Protein AF-A0ABD1E224-F1 (afdb_monomer_lite)

pLDDT: mean 72.3, std 20.49, range [33.84, 95.06]

Organism: Hypothenemus hampei (NCBI:txid57062)

Sequence (179 aa):
MSEDMAVKAGPSTSMEYGSANESVCESPPFNDDFKHDFTQALDVMKSMFRENSMLVSVPRTNISRAARAMAHVFYDAVLNASNECEIVNDEDLILPDDPEVTNEYEECSRKKLKSNDYDPNELEEYEQKQFVPLEYKLKAVAFADAHPNASLKTMQSRGFAKLKHKTTLARWRQEIQKG

Radius of gyration: 29.37 Å; chains: 1; bounding box: 59×45×107 Å

Structure (mmCIF, N/CA/C/O backbone):
data_AF-A0ABD1E224-F1
#
_entry.id   AF-A0ABD1E224-F1
#
loop_
_atom_site.group_PDB
_atom_site.id
_atom_site.type_symbol
_atom_site.label_atom_id
_atom_site.label_alt_id
_atom_site.label_comp_id
_atom_site.label_asym_id
_atom_site.label_entity_id
_atom_site.label_seq_id
_atom_site.pdbx_PDB_ins_code
_atom_site.Cartn_x
_atom_site.Cartn_y
_atom_site.Cartn_z
_atom_site.occupancy
_atom_site.B_iso_or_equiv
_atom_site.auth_seq_id
_atom_site.auth_comp_id
_atom_site.auth_asym_id
_atom_site.auth_atom_id
_atom_site.pdbx_PDB_model_num
ATOM 1 N N . MET A 1 1 ? 0.517 -7.338 -83.737 1.00 38.53 1 MET A N 1
ATOM 2 C CA . MET A 1 1 ? 1.676 -6.494 -83.383 1.00 38.53 1 MET A CA 1
ATOM 3 C C . MET A 1 1 ? 1.424 -6.064 -81.947 1.00 38.53 1 MET A C 1
ATOM 5 O O . MET A 1 1 ? 0.497 -5.297 -81.740 1.00 38.53 1 MET A O 1
ATOM 9 N N . SER A 1 2 ? 1.831 -6.909 -80.994 1.00 37.06 2 SER A N 1
ATOM 10 C CA . SER A 1 2 ? 3.111 -6.820 -80.246 1.00 37.06 2 SER A CA 1
ATOM 11 C C . SER A 1 2 ? 2.951 -5.809 -79.102 1.00 37.06 2 SER A C 1
ATOM 13 O O . SER A 1 2 ? 2.631 -4.658 -79.372 1.00 37.06 2 SER A O 1
ATOM 15 N N . GLU A 1 3 ? 2.795 -6.287 -77.859 1.00 38.34 3 GLU A N 1
ATOM 16 C CA . GLU A 1 3 ? 3.879 -6.433 -76.853 1.00 38.34 3 GLU A CA 1
ATOM 17 C C . GLU A 1 3 ? 4.461 -5.047 -76.510 1.00 38.34 3 GLU A C 1
ATOM 19 O O . GLU A 1 3 ? 4.954 -4.350 -77.384 1.00 38.34 3 GLU A O 1
ATOM 24 N N . ASP A 1 4 ? 4.270 -4.520 -75.299 1.00 42.09 4 ASP A N 1
ATOM 25 C CA . ASP A 1 4 ? 5.097 -4.921 -74.161 1.00 42.09 4 ASP A CA 1
ATOM 26 C C . ASP A 1 4 ? 4.440 -4.746 -72.779 1.00 42.09 4 ASP A C 1
ATOM 28 O O . ASP A 1 4 ? 3.618 -3.860 -72.531 1.00 42.09 4 ASP A O 1
ATOM 32 N N . MET A 1 5 ? 4.876 -5.620 -71.874 1.00 40.78 5 MET A N 1
ATOM 33 C CA . MET A 1 5 ? 4.571 -5.675 -70.449 1.00 40.78 5 MET A CA 1
ATOM 34 C C . MET A 1 5 ? 5.352 -4.621 -69.651 1.00 40.78 5 MET A C 1
ATOM 36 O O . MET A 1 5 ? 6.543 -4.417 -69.862 1.00 40.78 5 MET A O 1
ATOM 40 N N . ALA A 1 6 ? 4.736 -4.102 -68.590 1.00 45.12 6 ALA A N 1
ATOM 41 C CA . ALA A 1 6 ? 5.454 -3.780 -67.358 1.00 45.12 6 ALA A CA 1
ATOM 42 C C . ALA A 1 6 ? 4.558 -4.071 -66.149 1.00 45.12 6 ALA A C 1
ATOM 44 O O . ALA A 1 6 ? 3.707 -3.279 -65.750 1.00 45.12 6 ALA A O 1
ATOM 45 N N . VAL A 1 7 ? 4.777 -5.254 -65.578 1.00 45.28 7 VAL A N 1
ATOM 46 C CA . VAL A 1 7 ? 4.344 -5.656 -64.240 1.00 45.28 7 VAL A CA 1
ATOM 47 C C . VAL A 1 7 ? 5.205 -4.911 -63.222 1.00 45.28 7 VAL A C 1
ATOM 49 O O . VAL A 1 7 ? 6.433 -4.972 -63.292 1.00 45.28 7 VAL A O 1
ATOM 52 N N . LYS A 1 8 ? 4.591 -4.290 -62.212 1.00 39.19 8 LYS A N 1
ATOM 53 C CA . LYS A 1 8 ? 5.253 -4.136 -60.913 1.00 39.19 8 LYS A CA 1
ATOM 54 C C . LYS A 1 8 ? 4.276 -4.433 -59.785 1.00 39.19 8 LYS A C 1
ATOM 56 O O . LYS A 1 8 ? 3.355 -3.675 -59.507 1.00 39.19 8 LYS A O 1
ATOM 61 N N . ALA A 1 9 ? 4.498 -5.600 -59.194 1.00 39.53 9 ALA A N 1
ATOM 62 C CA . ALA A 1 9 ? 3.896 -6.069 -57.965 1.00 39.53 9 ALA A CA 1
ATOM 63 C C . ALA A 1 9 ? 4.531 -5.389 -56.740 1.00 39.53 9 ALA A C 1
ATOM 65 O O . ALA A 1 9 ? 5.720 -5.063 -56.758 1.00 39.53 9 ALA A O 1
ATOM 66 N N . GLY A 1 10 ? 3.746 -5.297 -55.663 1.00 34.38 10 GLY A N 1
ATOM 67 C CA . GLY A 1 10 ? 4.233 -5.251 -54.281 1.00 34.38 10 GLY A CA 1
ATOM 68 C C . GLY A 1 10 ? 3.791 -4.027 -53.465 1.00 34.38 10 GLY A C 1
ATOM 69 O O . GLY A 1 10 ? 3.748 -2.924 -54.003 1.00 34.38 10 GLY A O 1
ATOM 70 N N . PRO A 1 11 ? 3.590 -4.175 -52.145 1.00 41.00 11 PRO A N 1
ATOM 71 C CA . PRO A 1 11 ? 2.909 -5.270 -51.465 1.00 41.00 11 PRO A CA 1
ATOM 72 C C . PRO A 1 11 ? 1.668 -4.779 -50.700 1.00 41.00 11 PRO A C 1
ATOM 74 O O . PRO A 1 11 ? 1.568 -3.635 -50.262 1.00 41.00 11 PRO A O 1
ATOM 77 N N . SER A 1 12 ? 0.734 -5.711 -50.524 1.00 49.12 12 SER A N 1
ATOM 78 C CA . SER A 1 12 ? -0.251 -5.676 -49.453 1.00 49.12 12 SER A CA 1
ATOM 79 C C . SER A 1 12 ? 0.507 -5.732 -48.129 1.00 49.12 12 SER A C 1
ATOM 81 O O . SER A 1 12 ? 1.196 -6.719 -47.871 1.00 49.12 12 SER A O 1
ATOM 83 N N . THR A 1 13 ? 0.390 -4.698 -47.306 1.00 39.47 13 THR A N 1
ATOM 84 C CA . THR A 1 13 ? 0.762 -4.799 -45.898 1.00 39.47 13 THR A CA 1
ATOM 85 C C . THR A 1 13 ? -0.350 -4.156 -45.101 1.00 39.47 13 THR A C 1
ATOM 87 O O . THR A 1 13 ? -0.529 -2.937 -45.117 1.00 39.47 13 THR A O 1
ATOM 90 N N . SER A 1 14 ? -1.134 -5.012 -44.450 1.00 43.41 14 SER A N 1
ATOM 91 C CA . SER A 1 14 ? -2.036 -4.604 -43.395 1.00 43.41 14 SER A CA 1
ATOM 92 C C . SER A 1 14 ? -1.183 -3.942 -42.324 1.00 43.41 14 SER A C 1
ATOM 94 O O . SER A 1 14 ? -0.329 -4.586 -41.717 1.00 43.41 14 SER A O 1
ATOM 96 N N . MET A 1 15 ? -1.389 -2.647 -42.103 1.00 37.19 15 MET A N 1
ATOM 97 C CA . MET A 1 15 ? -1.010 -2.081 -40.822 1.00 37.19 15 MET A CA 1
ATOM 98 C C . MET A 1 15 ? -2.045 -2.595 -39.835 1.00 37.19 15 MET A C 1
ATOM 100 O O . MET A 1 15 ? -3.112 -2.010 -39.656 1.00 37.19 15 MET A O 1
ATOM 104 N N . GLU A 1 16 ? -1.737 -3.761 -39.270 1.00 37.47 16 GLU A N 1
ATOM 105 C CA . GLU A 1 16 ? -2.201 -4.110 -37.943 1.00 37.47 16 GLU A CA 1
ATOM 106 C C . GLU A 1 16 ? -1.870 -2.903 -37.074 1.00 37.47 16 GLU A C 1
ATOM 108 O O . GLU A 1 16 ? -0.706 -2.547 -36.872 1.00 37.47 16 GLU A O 1
ATOM 113 N N . TYR A 1 17 ? -2.918 -2.206 -36.647 1.00 37.97 17 TYR A N 1
ATOM 114 C CA . TYR A 1 17 ? -2.827 -1.340 -35.494 1.00 37.97 17 TYR A CA 1
ATOM 115 C C . TYR A 1 17 ? -2.340 -2.252 -34.381 1.00 37.97 17 TYR A C 1
ATOM 117 O O . TYR A 1 17 ? -3.108 -3.078 -33.892 1.00 37.97 17 TYR A O 1
ATOM 125 N N . GLY A 1 18 ? -1.038 -2.168 -34.087 1.00 33.84 18 GLY A N 1
ATOM 126 C CA . GLY A 1 18 ? -0.436 -2.787 -32.924 1.00 33.84 18 GLY A CA 1
ATOM 127 C C . GLY A 1 18 ? -1.306 -2.382 -31.761 1.00 33.84 18 GLY A C 1
ATOM 128 O O . GLY A 1 18 ? -1.362 -1.201 -31.406 1.00 33.84 18 GLY A O 1
ATOM 129 N N . SER A 1 19 ? -2.088 -3.364 -31.318 1.00 38.16 19 SER A N 1
ATOM 130 C CA . SER A 1 19 ? -3.026 -3.241 -30.230 1.00 38.16 19 SER A CA 1
ATOM 131 C C . SER A 1 19 ? -2.283 -2.542 -29.121 1.00 38.16 19 SER A C 1
ATOM 133 O O . SER A 1 19 ? -1.129 -2.885 -28.841 1.00 38.16 19 SER A O 1
ATOM 135 N N . ALA A 1 20 ? -2.940 -1.540 -28.541 1.00 37.88 20 ALA A N 1
ATOM 136 C CA . ALA A 1 20 ? -2.557 -1.049 -27.244 1.00 37.88 20 ALA A CA 1
ATOM 137 C C . ALA A 1 20 ? -2.111 -2.267 -26.437 1.00 37.88 20 ALA A C 1
ATOM 139 O O . ALA A 1 20 ? -2.837 -3.259 -26.334 1.00 37.88 20 ALA A O 1
ATOM 140 N N . ASN A 1 21 ? -0.897 -2.209 -25.915 1.00 44.25 21 ASN A N 1
ATOM 141 C CA . ASN A 1 21 ? -0.597 -2.786 -24.629 1.00 44.25 21 ASN A CA 1
ATOM 142 C C . ASN A 1 21 ? -1.609 -2.151 -23.666 1.00 44.25 21 ASN A C 1
ATOM 144 O O . ASN A 1 21 ? -1.312 -1.206 -22.940 1.00 44.25 21 ASN A O 1
ATOM 148 N N . GLU A 1 22 ? -2.852 -2.642 -23.756 1.00 39.72 22 GLU A N 1
ATOM 149 C CA . GLU A 1 22 ? -3.748 -2.813 -22.647 1.00 39.72 22 GLU A CA 1
ATOM 150 C C . GLU A 1 22 ? -2.817 -3.349 -21.579 1.00 39.72 22 GLU A C 1
ATOM 152 O O . GLU A 1 22 ? -2.289 -4.459 -21.682 1.00 39.72 22 GLU A O 1
ATOM 157 N N . SER A 1 23 ? -2.509 -2.500 -20.600 1.00 41.19 23 SER A N 1
ATOM 158 C CA . SER A 1 23 ? -2.252 -3.024 -19.281 1.00 41.19 23 SER A CA 1
ATOM 159 C C . SER A 1 23 ? -3.483 -3.868 -19.015 1.00 41.19 23 SER A C 1
ATOM 161 O O . SER A 1 23 ? -4.555 -3.343 -18.697 1.00 41.19 23 SER A O 1
ATOM 163 N N . VAL A 1 24 ? -3.361 -5.162 -19.289 1.00 38.59 24 VAL A N 1
ATOM 164 C CA . VAL A 1 24 ? -4.272 -6.149 -18.773 1.00 38.59 24 VAL A CA 1
ATOM 165 C C . VAL A 1 24 ? -4.008 -6.024 -17.284 1.00 38.59 24 VAL A C 1
ATOM 167 O O . VAL A 1 24 ? -3.117 -6.651 -16.727 1.00 38.59 24 VAL A O 1
ATOM 170 N N . CYS A 1 25 ? -4.721 -5.095 -16.644 1.00 38.56 25 CYS A N 1
ATOM 171 C CA . CYS A 1 25 ? -5.148 -5.299 -15.286 1.00 38.56 25 CYS A CA 1
ATOM 172 C C . CYS A 1 25 ? -5.966 -6.572 -15.407 1.00 38.56 25 CYS A C 1
ATOM 174 O O . CYS A 1 25 ? -7.164 -6.515 -15.693 1.00 38.56 25 CYS A O 1
ATOM 176 N N . GLU A 1 26 ? -5.273 -7.713 -15.342 1.00 43.62 26 GLU A N 1
ATOM 177 C CA . GLU A 1 26 ? -5.913 -8.987 -15.130 1.00 43.62 26 GLU A CA 1
ATOM 178 C C . GLU A 1 26 ? -6.834 -8.706 -13.961 1.00 43.62 26 GLU A C 1
ATOM 180 O O . GLU A 1 26 ? -6.412 -8.202 -12.916 1.00 43.62 26 GLU A O 1
ATOM 185 N N . SER A 1 27 ? -8.133 -8.852 -14.218 1.00 53.09 27 SER A N 1
ATOM 186 C CA . SER A 1 27 ? -9.134 -8.783 -13.170 1.00 53.09 27 SER A CA 1
ATOM 187 C C . SER A 1 27 ? -8.557 -9.546 -11.981 1.00 53.09 27 SER A C 1
ATOM 189 O O . SER A 1 27 ? -8.113 -10.677 -12.215 1.00 53.09 27 SER A O 1
ATOM 191 N N . PRO A 1 28 ? -8.502 -8.946 -10.772 1.00 54.91 28 PRO A N 1
ATOM 192 C CA . PRO A 1 28 ? -7.814 -9.566 -9.649 1.00 54.91 28 PRO A CA 1
ATOM 193 C C . PRO A 1 28 ? -8.308 -11.005 -9.546 1.00 54.91 28 PRO A C 1
ATOM 195 O O . PRO A 1 28 ? -9.500 -11.214 -9.819 1.00 54.91 28 PRO A O 1
ATOM 198 N N . PRO A 1 29 ? -7.443 -11.988 -9.247 1.00 61.72 29 PRO A N 1
ATOM 199 C CA . PRO A 1 29 ? -7.723 -13.395 -9.490 1.00 61.72 29 PRO A CA 1
ATOM 200 C C . PRO A 1 29 ? -8.721 -13.924 -8.456 1.00 61.72 29 PRO A C 1
ATOM 202 O O . PRO A 1 29 ? -8.428 -14.831 -7.700 1.00 61.72 29 PRO A O 1
ATOM 205 N N . PHE A 1 30 ? -9.939 -13.387 -8.420 1.00 70.12 30 PHE A N 1
ATOM 206 C CA . PHE A 1 30 ? -11.070 -13.833 -7.620 1.00 70.12 30 PHE A CA 1
ATOM 207 C C . PHE A 1 30 ? -11.702 -15.077 -8.257 1.00 70.12 30 PHE A C 1
ATOM 209 O O . PHE A 1 30 ? -12.928 -15.176 -8.391 1.00 70.12 30 PHE A O 1
ATOM 216 N N . ASN A 1 31 ? -10.866 -16.019 -8.691 1.00 79.38 31 ASN A N 1
ATOM 217 C CA . ASN A 1 31 ? -11.313 -17.355 -9.039 1.00 79.38 31 ASN A CA 1
ATOM 218 C C . ASN A 1 31 ? -11.767 -18.087 -7.759 1.00 79.38 31 ASN A C 1
ATOM 220 O O . ASN A 1 31 ? -11.645 -17.575 -6.641 1.00 79.38 31 ASN A O 1
ATOM 224 N N . ASP A 1 32 ? -12.389 -19.251 -7.915 1.00 85.38 32 ASP A N 1
ATOM 225 C CA . ASP A 1 32 ? -12.976 -19.945 -6.766 1.00 85.38 32 ASP A CA 1
ATOM 226 C C . ASP A 1 32 ? -11.915 -20.476 -5.789 1.00 85.38 32 ASP A C 1
ATOM 228 O O . ASP A 1 32 ? -12.165 -20.472 -4.582 1.00 85.38 32 ASP A O 1
ATOM 232 N N . ASP A 1 33 ? -10.719 -20.805 -6.281 1.00 82.62 33 ASP A N 1
ATOM 233 C CA . ASP A 1 33 ? -9.578 -21.206 -5.452 1.00 82.62 33 ASP A CA 1
ATOM 234 C C . ASP A 1 33 ? -9.111 -20.045 -4.561 1.00 82.62 33 ASP A C 1
ATOM 236 O O . ASP A 1 33 ? -9.046 -20.186 -3.342 1.00 82.62 33 ASP A O 1
ATOM 240 N N . PHE A 1 34 ? -8.933 -18.845 -5.125 1.00 83.31 34 PHE A N 1
ATOM 241 C CA . PHE A 1 34 ? -8.615 -17.643 -4.354 1.00 83.31 34 PHE A CA 1
ATOM 242 C C . PHE A 1 34 ? -9.684 -17.340 -3.311 1.00 83.31 34 PHE A C 1
ATOM 244 O O . PHE A 1 34 ? -9.360 -16.997 -2.180 1.00 83.31 34 PHE A O 1
ATOM 251 N N . LYS A 1 35 ? -10.975 -17.450 -3.651 1.00 86.00 35 LYS A N 1
ATOM 252 C CA . LYS A 1 35 ? -12.048 -17.203 -2.670 1.00 86.00 35 LYS A CA 1
ATOM 253 C C . LYS A 1 35 ? -11.977 -18.192 -1.513 1.00 86.00 35 LYS A C 1
ATOM 255 O O . LYS A 1 35 ? -12.228 -17.806 -0.369 1.00 86.00 35 LYS A O 1
ATOM 260 N N . HIS A 1 36 ? -11.670 -19.452 -1.806 1.00 86.81 36 HIS A N 1
ATOM 261 C CA . HIS A 1 36 ? -11.506 -20.482 -0.795 1.00 86.81 36 HIS A CA 1
ATOM 262 C C . HIS A 1 36 ? -10.303 -20.178 0.108 1.00 86.81 36 HIS A C 1
ATOM 264 O O . HIS A 1 36 ? -10.466 -20.102 1.327 1.00 86.81 36 HIS A O 1
ATOM 270 N N . ASP A 1 37 ? -9.144 -19.888 -0.478 1.00 87.12 37 ASP A N 1
ATOM 271 C CA . ASP A 1 37 ? -7.916 -19.577 0.257 1.00 87.12 37 ASP A CA 1
ATOM 272 C C . ASP A 1 37 ? -8.038 -18.276 1.054 1.00 87.12 37 ASP A C 1
ATOM 274 O O . ASP A 1 37 ? -7.662 -18.220 2.224 1.00 87.12 37 ASP A O 1
ATOM 278 N N . PHE A 1 38 ? -8.663 -17.248 0.482 1.00 89.12 38 PHE A N 1
ATOM 279 C CA . PHE A 1 38 ? -8.960 -15.995 1.169 1.00 89.12 38 PHE A CA 1
ATOM 280 C C . PHE A 1 38 ? -9.886 -16.219 2.369 1.00 89.12 38 PHE A C 1
ATOM 282 O O . PHE A 1 38 ? -9.671 -15.653 3.441 1.00 89.12 38 PHE A O 1
ATOM 289 N N . THR A 1 39 ? -10.889 -17.089 2.232 1.00 92.06 39 THR A N 1
ATOM 290 C CA . THR A 1 39 ? -11.771 -17.453 3.349 1.00 92.06 39 THR A CA 1
ATOM 291 C C . THR A 1 39 ? -10.989 -18.154 4.461 1.00 92.06 39 THR A C 1
ATOM 293 O O . THR A 1 39 ? -11.129 -17.785 5.628 1.00 92.06 39 THR A O 1
ATOM 296 N N . GLN A 1 40 ? -10.115 -19.106 4.118 1.00 93.88 40 GLN A N 1
ATOM 297 C CA . GLN A 1 40 ? -9.248 -19.764 5.101 1.00 93.88 40 GLN A CA 1
ATOM 298 C C . GLN A 1 40 ? -8.288 -18.775 5.773 1.00 93.88 40 GLN A C 1
ATOM 300 O O . GLN A 1 40 ? -8.113 -18.811 6.993 1.00 93.88 40 GLN A O 1
ATOM 305 N N . ALA A 1 41 ? -7.711 -17.848 5.009 1.00 91.06 41 ALA A N 1
ATOM 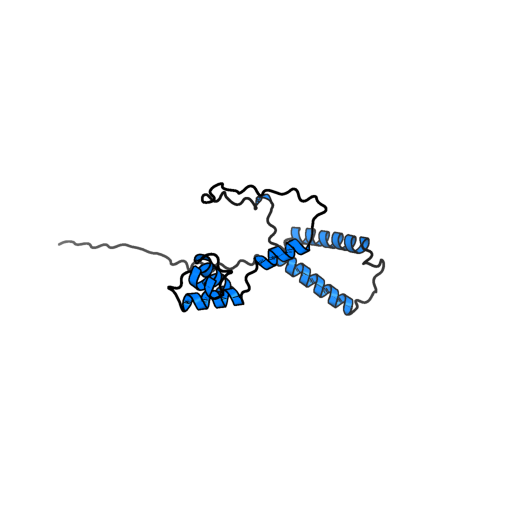306 C CA . ALA A 1 41 ? -6.831 -16.809 5.526 1.00 91.06 41 ALA A CA 1
ATOM 307 C C . ALA A 1 41 ? -7.550 -15.898 6.534 1.00 91.06 41 ALA A C 1
ATOM 309 O O . ALA A 1 41 ? -6.973 -15.552 7.565 1.00 91.06 41 ALA A O 1
ATOM 310 N N . LEU A 1 42 ? -8.823 -15.554 6.301 1.00 93.38 42 LEU A N 1
ATOM 311 C CA . LEU A 1 42 ? -9.628 -14.799 7.267 1.00 93.38 42 LEU A CA 1
ATOM 312 C C . LEU A 1 42 ? -9.851 -15.572 8.576 1.00 93.38 42 LEU A C 1
ATOM 314 O O . LEU A 1 42 ? -9.808 -14.973 9.655 1.00 93.38 42 LEU A O 1
ATOM 318 N N . ASP A 1 43 ? -10.058 -16.887 8.510 1.00 94.12 43 ASP A N 1
ATOM 319 C CA . ASP A 1 43 ? -10.198 -17.726 9.704 1.00 94.12 43 ASP A CA 1
ATOM 320 C C . ASP A 1 43 ? -8.888 -17.820 10.500 1.00 94.12 43 ASP A C 1
ATOM 322 O O . ASP A 1 43 ? -8.903 -17.688 11.730 1.00 94.12 43 ASP A O 1
ATOM 326 N N . VAL A 1 44 ? -7.752 -17.960 9.812 1.00 94.75 44 VAL A N 1
ATOM 327 C CA . VAL A 1 44 ? -6.413 -17.913 10.423 1.00 94.75 44 VAL A CA 1
ATOM 328 C C . VAL A 1 44 ? -6.150 -16.540 11.048 1.00 94.75 44 VAL A C 1
ATOM 330 O O . VAL A 1 44 ? -5.738 -16.435 12.200 1.00 94.75 44 VAL A O 1
ATOM 333 N N . MET A 1 45 ? -6.466 -15.454 10.349 1.00 93.19 45 MET A N 1
ATOM 334 C CA . MET A 1 45 ? -6.314 -14.100 10.884 1.00 93.19 45 MET A CA 1
ATOM 335 C C . MET A 1 45 ? -7.157 -13.903 12.153 1.00 93.19 45 MET A C 1
ATOM 337 O O . MET A 1 45 ? -6.714 -13.319 13.146 1.00 93.19 45 MET A O 1
ATOM 341 N N . LYS A 1 46 ? -8.376 -14.446 12.169 1.00 92.06 46 LYS A N 1
ATOM 342 C CA . LYS A 1 46 ? -9.243 -14.429 13.347 1.00 92.06 46 LYS A CA 1
ATOM 343 C C . LYS A 1 46 ? -8.655 -15.227 14.514 1.00 92.06 46 LYS A C 1
ATOM 345 O O . LYS A 1 46 ? -8.838 -14.806 15.660 1.00 92.06 46 LYS A O 1
ATOM 350 N N . SER A 1 47 ? -7.964 -16.346 14.268 1.00 92.56 47 SER A N 1
ATOM 351 C CA . SER A 1 47 ? -7.260 -17.076 15.332 1.00 92.56 47 SER A CA 1
ATOM 352 C C . SER A 1 47 ? -6.091 -16.260 15.879 1.00 92.56 47 SER A C 1
ATOM 354 O O . SER A 1 47 ? -6.011 -16.095 17.094 1.00 92.56 47 SER A O 1
ATOM 356 N N . MET A 1 48 ? -5.293 -15.624 15.015 1.00 95.06 48 MET A N 1
ATOM 357 C CA . MET A 1 48 ? -4.196 -14.736 15.422 1.00 95.06 48 MET A CA 1
ATOM 358 C C . MET A 1 48 ? -4.686 -13.589 16.316 1.00 95.06 48 MET A C 1
ATOM 360 O O . MET A 1 48 ? -4.116 -13.326 17.377 1.00 95.06 48 MET A O 1
ATOM 364 N N . PHE A 1 49 ? -5.787 -12.922 15.956 1.00 94.50 49 PHE A N 1
ATOM 365 C CA . PHE A 1 49 ? -6.353 -11.866 16.803 1.00 94.50 49 PHE A CA 1
ATOM 366 C C . PHE A 1 49 ? -6.881 -12.393 18.144 1.00 94.50 49 PHE A C 1
ATOM 368 O O . PHE A 1 49 ? -6.849 -11.677 19.149 1.00 94.50 49 PHE A O 1
ATOM 375 N N . ARG A 1 50 ? -7.370 -13.637 18.190 1.00 92.69 50 ARG A N 1
ATOM 376 C CA . ARG A 1 50 ? -7.800 -14.276 19.440 1.00 92.69 50 ARG A CA 1
ATOM 377 C C . ARG A 1 50 ? -6.609 -14.618 20.334 1.00 92.69 50 ARG A C 1
ATOM 379 O O . ARG A 1 50 ? -6.673 -14.337 21.526 1.00 92.69 50 ARG A O 1
ATOM 386 N N . GLU A 1 51 ? -5.545 -15.183 19.771 1.00 93.94 51 GLU A N 1
ATOM 387 C CA . GLU A 1 51 ? -4.300 -15.511 20.482 1.00 93.94 51 GLU A CA 1
ATOM 388 C C . GLU A 1 51 ? -3.670 -14.265 21.114 1.00 93.94 51 GLU A C 1
ATOM 390 O O . GLU A 1 51 ? -3.220 -14.300 22.256 1.00 93.94 51 GLU A O 1
ATOM 395 N N . ASN A 1 52 ? -3.763 -13.125 20.427 1.00 94.50 52 ASN A N 1
ATOM 396 C CA . ASN A 1 52 ? -3.303 -11.831 20.927 1.00 94.50 52 ASN A CA 1
ATOM 397 C C . ASN A 1 52 ? -4.313 -11.112 21.844 1.00 94.50 52 ASN A C 1
ATOM 399 O O . ASN A 1 52 ? -4.143 -9.935 22.151 1.00 94.50 52 ASN A O 1
ATOM 403 N N . SER A 1 53 ? -5.377 -11.790 22.295 1.00 93.06 53 SER A N 1
ATOM 404 C CA . SER A 1 53 ? -6.407 -11.233 23.192 1.00 93.06 53 SER A CA 1
ATOM 405 C C . SER A 1 53 ? -7.107 -9.967 22.664 1.00 93.06 53 SER A C 1
ATOM 407 O O . SER A 1 53 ? -7.646 -9.178 23.439 1.00 93.06 53 SER A O 1
ATOM 409 N N . MET A 1 54 ? -7.140 -9.769 21.341 1.00 93.81 54 MET A N 1
ATOM 410 C CA . MET A 1 54 ? -7.786 -8.613 20.702 1.00 93.81 54 MET A CA 1
ATOM 411 C C . MET A 1 54 ? -9.280 -8.836 20.433 1.00 93.81 54 MET A C 1
ATOM 413 O O . MET A 1 54 ? -10.011 -7.885 20.153 1.00 93.81 54 MET A O 1
ATOM 417 N N . LEU A 1 55 ? -9.749 -10.085 20.511 1.00 92.19 55 LEU A N 1
ATOM 418 C CA . LEU A 1 55 ? -11.149 -10.450 20.299 1.00 92.19 55 LEU A CA 1
ATOM 419 C C . LEU A 1 55 ? -11.836 -10.819 21.613 1.00 92.19 55 LEU A C 1
ATOM 421 O O . LEU A 1 55 ? -11.296 -11.552 22.437 1.00 92.19 55 LEU A O 1
ATOM 425 N N . VAL A 1 56 ? -13.083 -10.378 21.758 1.00 88.12 56 VAL A N 1
ATOM 426 C CA . VAL A 1 56 ? -13.982 -10.826 22.828 1.00 88.12 56 VAL A CA 1
ATOM 427 C C . VAL A 1 56 ? -14.800 -12.032 22.369 1.00 88.12 56 VAL A C 1
ATOM 429 O O . VAL A 1 56 ? -15.163 -12.138 21.197 1.00 88.12 56 VAL A O 1
ATOM 432 N N . SER A 1 57 ? -15.123 -12.938 23.295 1.00 82.00 57 SER A N 1
ATOM 433 C CA . SER A 1 57 ? -15.923 -14.141 23.012 1.00 82.00 57 SER A CA 1
ATOM 434 C C . SER A 1 57 ? -17.349 -13.819 22.559 1.00 82.00 57 SER A C 1
ATOM 436 O O . SER A 1 57 ? -17.927 -14.568 21.774 1.00 82.00 57 SER A O 1
ATOM 438 N N . VAL A 1 58 ? -17.900 -12.694 23.024 1.00 83.94 58 VAL A N 1
ATOM 439 C CA . VAL A 1 58 ? -19.236 -12.217 22.662 1.00 83.94 58 VAL A CA 1
ATOM 440 C C . VAL A 1 58 ? -19.144 -10.756 22.212 1.00 83.94 58 VAL A C 1
ATOM 442 O O . VAL A 1 58 ? -18.955 -9.867 23.049 1.00 83.94 58 VAL A O 1
ATOM 445 N N . PRO A 1 59 ? -19.248 -10.469 20.903 1.00 84.00 59 PRO A N 1
ATOM 446 C CA . PRO A 1 59 ? -19.309 -9.099 20.416 1.00 84.00 59 PRO A CA 1
ATOM 447 C C . PRO A 1 59 ? -20.657 -8.451 20.761 1.00 84.00 59 PRO A C 1
ATOM 449 O O . PRO A 1 59 ? -21.653 -9.117 21.047 1.00 84.00 59 PRO A O 1
ATOM 452 N N . ARG A 1 60 ? -20.704 -7.117 20.705 1.00 85.31 60 ARG A N 1
ATOM 453 C CA . ARG A 1 60 ? -21.963 -6.369 20.839 1.00 85.31 60 ARG A CA 1
ATOM 454 C C . ARG A 1 60 ? -22.880 -6.690 19.655 1.00 85.31 60 ARG A C 1
ATOM 456 O O . ARG A 1 60 ? -22.409 -6.799 18.528 1.00 85.31 60 ARG A O 1
ATOM 463 N N . THR A 1 61 ? -24.187 -6.759 19.899 1.00 85.06 61 THR A N 1
ATOM 464 C CA . THR A 1 61 ? -25.201 -7.045 18.865 1.00 85.06 61 THR A CA 1
ATOM 465 C C . THR A 1 61 ? -25.300 -5.956 17.796 1.00 85.06 61 THR A C 1
ATOM 467 O O . THR A 1 61 ? -25.609 -6.250 16.646 1.00 85.06 61 THR A O 1
ATOM 470 N N . ASN A 1 62 ? -24.991 -4.706 18.150 1.00 89.81 62 ASN A N 1
ATOM 471 C CA . ASN A 1 62 ? -25.008 -3.577 17.224 1.00 89.81 62 ASN A CA 1
ATOM 472 C C . ASN A 1 62 ? -23.587 -3.187 16.803 1.00 89.81 62 ASN A C 1
ATOM 474 O O . ASN A 1 62 ? -22.726 -2.922 17.647 1.00 89.81 62 ASN A O 1
ATOM 478 N N . ILE A 1 63 ? -23.368 -3.068 15.492 1.00 89.38 63 ILE A N 1
ATOM 479 C CA . ILE A 1 63 ? -22.099 -2.599 14.926 1.00 89.38 63 ILE A CA 1
ATOM 480 C C . ILE A 1 63 ? -21.972 -1.093 15.172 1.00 89.38 63 ILE A C 1
ATOM 482 O O . ILE A 1 63 ? -22.749 -0.293 14.644 1.00 89.38 63 ILE A O 1
ATOM 486 N N . SER A 1 64 ? -20.978 -0.701 15.969 1.00 92.19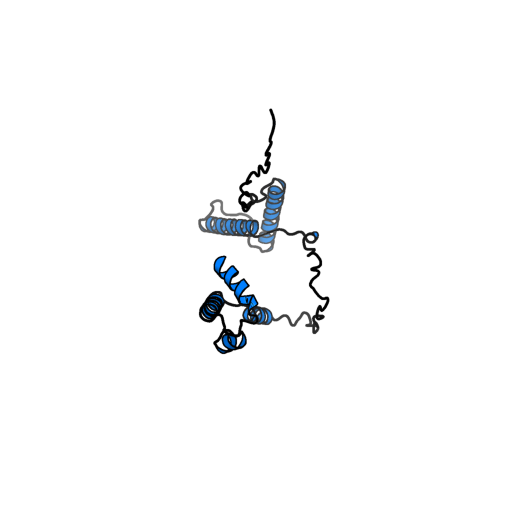 64 SER A N 1
ATOM 487 C CA . SER A 1 64 ? -20.702 0.706 16.264 1.00 92.19 64 SER A CA 1
ATOM 488 C C . SER A 1 64 ? -20.134 1.443 15.045 1.00 92.19 64 SER A C 1
ATOM 490 O O . SER A 1 64 ? -19.581 0.836 14.126 1.00 92.19 64 SER A O 1
ATOM 492 N N . ARG A 1 65 ? -20.206 2.781 15.048 1.00 92.81 65 ARG A N 1
ATOM 493 C CA . ARG A 1 65 ? -19.554 3.611 14.018 1.00 92.81 65 ARG A CA 1
ATOM 494 C C . ARG A 1 65 ? -18.049 3.334 13.935 1.00 92.81 65 ARG A C 1
ATOM 496 O O . ARG A 1 65 ? -17.516 3.246 12.836 1.00 92.81 65 ARG A O 1
ATOM 503 N N . ALA A 1 66 ? -17.396 3.155 15.084 1.00 90.69 66 ALA A N 1
ATOM 504 C CA . ALA A 1 66 ? -15.982 2.797 15.147 1.00 90.69 66 ALA A CA 1
ATOM 505 C C . ALA A 1 66 ? -15.717 1.426 14.507 1.00 90.69 66 ALA A C 1
ATOM 507 O O . ALA A 1 66 ? -14.788 1.298 13.722 1.00 90.69 66 ALA A O 1
ATOM 508 N N . ALA A 1 67 ? -16.567 0.426 14.771 1.00 91.44 67 ALA A N 1
ATOM 509 C CA . ALA A 1 67 ? -16.437 -0.897 14.162 1.00 91.44 67 ALA A CA 1
ATOM 510 C C . ALA A 1 67 ? -16.571 -0.853 12.632 1.00 91.44 67 ALA A C 1
ATOM 512 O O . ALA A 1 67 ? -15.792 -1.500 11.941 1.00 91.44 67 ALA A O 1
ATOM 513 N N . ARG A 1 68 ? -17.492 -0.043 12.089 1.00 93.31 68 ARG A N 1
ATOM 514 C CA . ARG A 1 68 ? -17.594 0.157 10.631 1.00 93.31 68 ARG A CA 1
ATOM 515 C C . ARG A 1 68 ? -16.363 0.848 10.051 1.00 93.31 68 ARG A C 1
ATOM 517 O O . ARG A 1 68 ? -15.872 0.421 9.017 1.00 93.31 68 ARG A O 1
ATOM 524 N N . ALA A 1 69 ? -15.864 1.893 10.712 1.00 93.88 69 ALA A N 1
ATOM 525 C CA . ALA A 1 69 ? -14.664 2.594 10.261 1.00 93.88 69 ALA A CA 1
ATOM 526 C C . ALA A 1 69 ? -13.440 1.663 10.242 1.00 93.88 69 ALA A C 1
ATOM 528 O O . ALA A 1 69 ? -12.711 1.646 9.259 1.00 93.88 69 ALA A O 1
ATOM 529 N N . MET A 1 70 ? -13.264 0.837 11.281 1.00 93.69 70 MET A N 1
ATOM 530 C CA . MET A 1 70 ? -12.204 -0.177 11.319 1.00 93.69 70 MET A CA 1
ATOM 531 C C . MET A 1 70 ? -12.356 -1.205 10.193 1.00 93.69 70 MET A C 1
ATOM 533 O O . MET A 1 70 ? -11.376 -1.518 9.528 1.00 93.69 70 MET A O 1
ATOM 537 N N . ALA A 1 71 ? -13.578 -1.680 9.929 1.00 92.69 71 ALA A N 1
ATOM 538 C CA . ALA A 1 71 ? -13.830 -2.619 8.837 1.00 92.69 71 ALA A CA 1
ATOM 539 C C . ALA A 1 71 ? -13.458 -2.041 7.460 1.00 92.69 71 ALA A C 1
ATOM 541 O O . ALA A 1 71 ? -12.870 -2.755 6.656 1.00 92.69 71 ALA A O 1
ATOM 542 N N . HIS A 1 72 ? -13.749 -0.760 7.204 1.00 92.69 72 HIS A N 1
ATOM 543 C CA . HIS A 1 72 ? -13.335 -0.097 5.963 1.00 92.69 72 HIS A CA 1
ATOM 544 C C . HIS A 1 72 ? -11.814 -0.025 5.827 1.00 92.69 72 HIS A C 1
ATOM 546 O O . HIS A 1 72 ? -11.287 -0.415 4.795 1.00 92.69 72 HIS A O 1
ATOM 552 N N . VAL A 1 73 ? -11.106 0.383 6.885 1.00 93.44 73 VAL A N 1
ATOM 553 C CA . VAL A 1 73 ? -9.634 0.439 6.868 1.00 93.44 73 VAL A CA 1
ATOM 554 C C . VAL A 1 73 ? -9.026 -0.940 6.599 1.00 93.44 73 VAL A C 1
ATOM 556 O O . VAL A 1 73 ? -8.091 -1.050 5.813 1.00 93.44 73 VAL A O 1
ATOM 559 N N . PHE A 1 74 ? -9.559 -1.999 7.216 1.00 92.38 74 PHE A N 1
ATOM 560 C CA . PHE A 1 74 ? -9.084 -3.362 6.965 1.00 92.38 74 PHE A CA 1
ATOM 561 C C . PHE A 1 74 ? -9.371 -3.824 5.540 1.00 92.38 74 PHE A C 1
ATOM 563 O O . PHE A 1 74 ? -8.504 -4.427 4.916 1.00 92.38 74 PHE A O 1
ATOM 570 N N . TYR A 1 75 ? -10.560 -3.525 5.018 1.00 91.94 75 TYR A N 1
ATOM 571 C CA . TYR A 1 75 ? -10.918 -3.851 3.644 1.00 91.94 75 TYR A CA 1
ATOM 572 C C . TYR A 1 75 ? -9.983 -3.166 2.640 1.00 91.94 75 TYR A C 1
ATOM 574 O O . TYR A 1 75 ? -9.441 -3.838 1.767 1.00 91.94 75 TYR A O 1
ATOM 582 N N . ASP A 1 76 ? -9.737 -1.865 2.806 1.00 89.44 76 ASP A N 1
ATOM 583 C CA . ASP A 1 76 ? -8.856 -1.099 1.921 1.00 89.44 76 ASP A CA 1
ATOM 584 C C . ASP A 1 76 ? -7.411 -1.616 1.992 1.00 89.44 76 ASP A C 1
ATOM 586 O O . ASP A 1 76 ? -6.764 -1.786 0.962 1.00 89.44 76 ASP A O 1
ATOM 590 N N . ALA A 1 77 ? -6.914 -1.935 3.192 1.00 87.75 77 ALA A N 1
ATOM 591 C CA . ALA A 1 77 ? -5.577 -2.501 3.364 1.00 87.75 77 ALA A CA 1
ATOM 592 C C . ALA A 1 77 ? -5.426 -3.863 2.665 1.00 87.75 77 ALA A C 1
ATOM 594 O O . ALA A 1 77 ? -4.419 -4.105 2.004 1.00 87.75 77 ALA A O 1
ATOM 595 N N . VAL A 1 78 ? -6.433 -4.736 2.776 1.00 88.06 78 VAL A N 1
ATOM 596 C CA . VAL A 1 78 ? -6.448 -6.036 2.091 1.00 88.06 78 VAL A CA 1
ATOM 597 C C . VAL A 1 78 ? -6.514 -5.858 0.577 1.00 88.06 78 VAL A C 1
ATOM 599 O O . VAL A 1 78 ? -5.800 -6.551 -0.146 1.00 88.06 78 VAL A O 1
ATOM 602 N N . LEU A 1 79 ? -7.344 -4.935 0.091 1.00 84.69 79 LEU A N 1
ATOM 603 C CA . LEU A 1 79 ? -7.477 -4.668 -1.337 1.00 84.69 79 LEU A CA 1
ATOM 604 C C . LEU A 1 79 ? -6.168 -4.131 -1.924 1.00 84.69 79 LEU A C 1
ATOM 606 O O . LEU A 1 79 ? -5.727 -4.616 -2.960 1.00 84.69 79 LEU A O 1
ATOM 610 N N . ASN A 1 80 ? -5.519 -3.189 -1.237 1.00 81.12 80 ASN A N 1
ATOM 611 C CA . ASN A 1 80 ? -4.226 -2.655 -1.657 1.00 81.12 80 ASN A CA 1
ATOM 612 C C . ASN A 1 80 ? -3.159 -3.752 -1.670 1.00 81.12 80 ASN A C 1
ATOM 614 O O . ASN A 1 80 ? -2.508 -3.941 -2.689 1.00 81.12 80 ASN A O 1
ATOM 618 N N . ALA A 1 81 ? -3.056 -4.551 -0.602 1.00 78.88 81 ALA A N 1
ATOM 619 C CA . ALA A 1 81 ? -2.120 -5.672 -0.553 1.00 78.88 81 ALA A CA 1
ATOM 620 C C . ALA A 1 81 ? -2.368 -6.695 -1.675 1.00 78.88 81 ALA A C 1
ATOM 622 O O . ALA A 1 81 ? -1.419 -7.217 -2.249 1.00 78.88 81 ALA A O 1
ATOM 623 N N . SER A 1 82 ? -3.634 -6.950 -2.022 1.00 73.81 82 SER A N 1
ATOM 624 C CA . SER A 1 82 ? -4.001 -7.877 -3.101 1.00 73.81 82 SER A CA 1
ATOM 625 C C . SER A 1 82 ? -3.692 -7.320 -4.493 1.00 73.81 82 SER A C 1
ATOM 627 O O . SER A 1 82 ? -3.407 -8.089 -5.401 1.00 73.81 82 SER A O 1
ATOM 629 N N . ASN A 1 83 ? -3.752 -5.997 -4.668 1.00 71.94 83 ASN A N 1
ATOM 630 C CA . ASN A 1 83 ? -3.420 -5.334 -5.931 1.00 71.94 83 ASN A CA 1
ATOM 631 C C . ASN A 1 83 ? -1.908 -5.118 -6.104 1.00 71.94 83 ASN A C 1
ATOM 633 O O . ASN A 1 83 ? -1.440 -4.991 -7.231 1.00 71.94 83 ASN A O 1
ATOM 637 N N . GLU A 1 84 ? -1.160 -5.030 -5.002 1.00 63.62 84 GLU A N 1
ATOM 638 C CA . GLU A 1 84 ? 0.285 -4.771 -4.990 1.00 63.62 84 GLU A CA 1
ATOM 639 C C . GLU A 1 84 ? 1.133 -6.054 -4.897 1.00 63.62 84 GLU A C 1
ATOM 641 O O . GLU A 1 84 ? 2.321 -6.018 -5.211 1.00 63.62 84 GLU A O 1
ATOM 646 N N . CYS A 1 85 ? 0.557 -7.193 -4.489 1.00 57.47 85 CYS A N 1
ATOM 647 C CA . CYS A 1 85 ? 1.263 -8.476 -4.459 1.00 57.47 85 CYS A CA 1
ATOM 648 C C . CYS A 1 85 ? 1.246 -9.159 -5.828 1.00 57.47 85 CYS A C 1
ATOM 650 O O . CYS A 1 85 ? 0.347 -9.937 -6.143 1.00 57.47 85 CYS A O 1
ATOM 652 N N . GLU A 1 86 ? 2.302 -8.942 -6.605 1.00 57.69 86 GLU A N 1
ATOM 653 C CA . GLU A 1 86 ? 2.710 -9.900 -7.628 1.00 57.69 86 GLU A CA 1
ATOM 654 C C . GLU A 1 86 ? 3.337 -11.101 -6.894 1.00 57.69 86 GLU A C 1
ATOM 656 O O . GLU A 1 86 ? 4.456 -11.028 -6.385 1.00 57.69 86 GLU A O 1
ATOM 661 N N . ILE A 1 87 ? 2.569 -12.182 -6.719 1.00 55.19 87 ILE A N 1
ATOM 662 C CA . ILE A 1 87 ? 3.078 -13.418 -6.110 1.00 55.19 87 ILE A CA 1
ATOM 663 C C . ILE A 1 87 ? 3.991 -14.082 -7.142 1.00 55.19 87 ILE A C 1
ATOM 665 O O . ILE A 1 87 ? 3.523 -14.766 -8.048 1.00 55.19 87 ILE A O 1
ATOM 669 N N . VAL A 1 88 ? 5.294 -13.852 -7.012 1.00 53.97 88 VAL A N 1
ATOM 670 C CA . VAL A 1 88 ? 6.323 -14.521 -7.812 1.00 53.97 88 VAL A CA 1
ATOM 671 C C . VAL A 1 88 ? 6.685 -15.825 -7.105 1.00 53.97 88 VAL A C 1
ATOM 673 O O . VAL A 1 88 ? 7.028 -15.804 -5.922 1.00 53.97 88 VAL A O 1
ATOM 67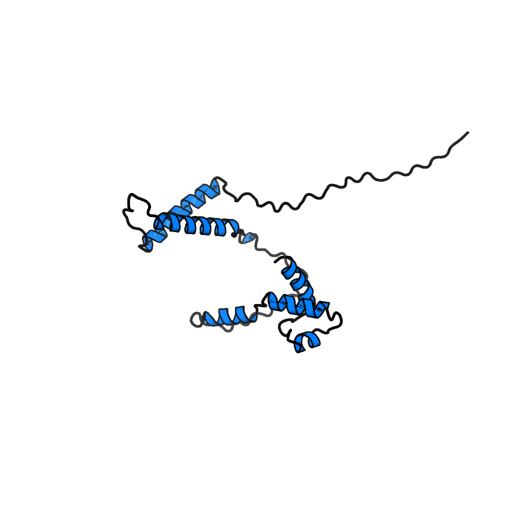6 N N . ASN A 1 89 ? 6.587 -16.965 -7.794 1.00 50.00 89 ASN A N 1
ATOM 677 C CA . ASN A 1 89 ? 7.066 -18.226 -7.229 1.00 50.00 89 ASN A CA 1
ATOM 678 C C . ASN A 1 89 ? 8.597 -18.204 -7.159 1.00 50.00 89 ASN A C 1
ATOM 680 O O . ASN A 1 89 ? 9.246 -17.643 -8.039 1.00 50.00 89 ASN A O 1
ATOM 684 N N . ASP A 1 90 ? 9.185 -18.878 -6.169 1.00 56.22 90 ASP A N 1
ATOM 685 C CA . ASP A 1 90 ? 10.648 -18.959 -6.026 1.00 56.22 90 ASP A CA 1
ATOM 686 C C . ASP A 1 90 ? 11.345 -19.491 -7.298 1.00 56.22 90 ASP A C 1
ATOM 688 O O . ASP A 1 90 ? 12.464 -19.092 -7.612 1.00 56.22 90 ASP A O 1
ATOM 692 N N . GLU A 1 91 ? 10.662 -20.342 -8.070 1.00 57.81 91 GLU A N 1
ATOM 693 C CA . GLU A 1 91 ? 11.154 -20.906 -9.337 1.00 57.81 91 GLU A CA 1
ATOM 694 C C . GLU A 1 91 ? 11.144 -19.897 -10.505 1.00 57.81 91 GLU A C 1
ATOM 696 O O . GLU A 1 91 ? 11.866 -20.077 -11.486 1.00 57.81 91 GLU A O 1
ATOM 701 N N . ASP A 1 92 ? 10.369 -18.813 -10.394 1.00 53.94 92 ASP A N 1
ATOM 702 C CA . ASP A 1 92 ? 10.289 -17.724 -11.378 1.00 53.94 92 ASP A CA 1
ATOM 703 C C . ASP A 1 92 ? 11.320 -16.607 -11.088 1.00 53.94 92 ASP A C 1
ATOM 705 O O . ASP A 1 92 ? 11.489 -15.681 -11.882 1.00 53.94 92 ASP A O 1
ATOM 709 N N . LEU A 1 93 ? 12.066 -16.705 -9.976 1.00 56.50 93 LEU A N 1
ATOM 710 C CA . LEU A 1 93 ? 13.177 -15.806 -9.619 1.00 56.50 93 LEU A CA 1
ATOM 711 C C . LEU A 1 93 ? 14.510 -16.181 -10.289 1.00 56.50 93 LEU A C 1
ATOM 713 O O . LEU A 1 93 ? 15.549 -15.588 -9.976 1.00 56.50 93 LEU A O 1
ATOM 717 N N . ILE A 1 94 ? 14.511 -17.140 -11.218 1.00 58.41 94 ILE A N 1
ATOM 718 C CA . ILE A 1 94 ? 15.693 -17.457 -12.020 1.00 58.41 94 ILE A CA 1
ATOM 719 C C . ILE A 1 94 ? 15.899 -16.323 -13.027 1.00 58.41 94 ILE A C 1
ATOM 721 O O . ILE A 1 94 ? 15.389 -16.338 -14.147 1.00 58.41 94 ILE A O 1
ATOM 725 N N . LEU A 1 95 ? 16.668 -15.315 -12.615 1.00 58.50 95 LEU A N 1
ATOM 726 C CA . LEU A 1 95 ? 17.205 -14.325 -13.536 1.00 58.50 95 LEU A CA 1
ATOM 727 C C . LEU A 1 95 ? 18.071 -15.074 -14.561 1.00 58.50 95 LEU A C 1
ATOM 729 O O . LEU A 1 95 ? 18.959 -15.826 -14.151 1.00 58.50 95 LEU A O 1
ATOM 733 N N . PRO A 1 96 ? 17.830 -14.917 -15.875 1.00 55.00 96 PRO A N 1
ATOM 734 C CA . PRO A 1 96 ? 18.724 -15.483 -16.872 1.00 55.00 96 PRO A CA 1
ATOM 735 C C . PRO A 1 96 ? 20.132 -14.937 -16.629 1.00 55.00 96 PRO A C 1
ATOM 737 O O . PRO A 1 96 ? 20.279 -13.745 -16.351 1.00 55.00 96 PRO A O 1
ATOM 740 N N . ASP A 1 97 ? 21.142 -15.807 -16.728 1.00 55.12 97 ASP A N 1
ATOM 741 C CA . ASP A 1 97 ? 22.551 -15.415 -16.673 1.00 55.12 97 ASP A CA 1
ATOM 742 C C . ASP A 1 97 ? 22.775 -14.286 -17.683 1.00 55.12 97 ASP A C 1
ATOM 744 O O . ASP A 1 97 ? 22.775 -14.507 -18.896 1.00 55.12 97 ASP A O 1
ATOM 748 N N . ASP A 1 98 ? 22.897 -13.060 -17.179 1.00 51.25 98 ASP A N 1
ATOM 749 C CA . ASP A 1 98 ? 23.161 -11.885 -17.991 1.00 51.25 98 ASP A CA 1
ATOM 750 C C . ASP A 1 98 ? 24.574 -12.052 -18.580 1.00 51.25 98 ASP A C 1
ATOM 752 O O . ASP A 1 98 ? 25.557 -12.040 -17.829 1.00 51.25 98 ASP A O 1
ATOM 756 N N . PRO A 1 99 ? 24.717 -12.259 -19.904 1.00 54.00 99 PRO A N 1
ATOM 757 C CA . PRO A 1 99 ? 26.003 -12.591 -20.511 1.00 54.00 99 PRO A CA 1
ATOM 758 C C . PRO A 1 99 ? 27.013 -11.433 -20.444 1.00 54.00 99 PRO A C 1
ATOM 760 O O . PRO A 1 99 ? 28.175 -11.625 -20.804 1.00 54.00 99 PRO A O 1
ATOM 763 N N . GLU A 1 100 ? 26.597 -10.240 -19.997 1.00 52.81 100 GLU A N 1
ATOM 764 C CA . GLU A 1 100 ? 27.473 -9.085 -19.776 1.00 52.81 100 GLU A CA 1
ATOM 765 C C . GLU A 1 100 ? 28.005 -8.962 -18.338 1.00 52.81 100 GLU A C 1
ATOM 767 O O . GLU A 1 100 ? 28.866 -8.114 -18.080 1.00 52.81 100 GLU A O 1
ATOM 772 N N . VAL A 1 101 ? 27.582 -9.817 -17.400 1.00 52.38 101 VAL A N 1
ATOM 773 C CA . VAL A 1 101 ? 28.174 -9.847 -16.057 1.00 52.38 101 VAL A CA 1
ATOM 774 C C . VAL A 1 101 ? 29.471 -10.649 -16.116 1.00 52.38 101 VAL A C 1
ATOM 776 O O . VAL A 1 101 ? 29.516 -11.861 -15.924 1.00 52.38 101 VAL A O 1
ATOM 779 N N . THR A 1 102 ? 30.577 -9.957 -16.387 1.00 50.88 102 THR A N 1
ATOM 780 C CA . THR A 1 102 ? 31.909 -10.453 -16.030 1.00 50.88 102 THR A CA 1
ATOM 781 C C . THR A 1 102 ? 31.874 -10.871 -14.563 1.00 50.88 102 THR A C 1
ATOM 783 O O . THR A 1 102 ? 31.570 -10.035 -13.715 1.00 50.88 102 THR A O 1
ATOM 786 N N . ASN A 1 103 ? 32.151 -12.152 -14.293 1.00 48.53 103 ASN A N 1
ATOM 787 C CA . ASN A 1 103 ? 32.193 -12.813 -12.980 1.00 48.53 103 ASN A CA 1
ATOM 788 C C . ASN A 1 103 ? 33.236 -12.209 -12.015 1.00 48.53 103 ASN A C 1
ATOM 790 O O . ASN A 1 103 ? 34.110 -12.901 -11.499 1.00 48.53 103 ASN A O 1
ATOM 794 N N . GLU A 1 104 ? 33.146 -10.916 -11.750 1.00 53.38 104 GLU A N 1
ATOM 795 C CA . GLU A 1 104 ? 33.788 -10.230 -10.641 1.00 53.38 104 GLU A CA 1
ATOM 796 C C . GLU A 1 104 ? 32.702 -9.939 -9.607 1.00 53.38 104 GLU A C 1
ATOM 798 O O . GLU A 1 104 ? 32.391 -8.796 -9.278 1.00 53.38 104 GLU A O 1
ATOM 803 N N . TYR A 1 105 ? 32.080 -11.000 -9.094 1.00 51.94 105 TYR A N 1
ATOM 804 C CA . TYR A 1 105 ? 31.416 -10.885 -7.808 1.00 51.94 105 TYR A CA 1
ATOM 805 C C . TYR A 1 105 ? 32.532 -10.625 -6.792 1.00 51.94 105 TYR A C 1
ATOM 807 O O . TYR A 1 105 ? 33.266 -11.543 -6.424 1.00 51.94 105 TYR A O 1
ATOM 815 N N . GLU A 1 106 ? 32.712 -9.368 -6.374 1.00 54.56 106 GLU A N 1
ATOM 816 C CA . GLU A 1 106 ? 33.471 -9.079 -5.161 1.00 54.56 106 GLU A CA 1
ATOM 817 C C . GLU A 1 106 ? 32.791 -9.862 -4.041 1.00 54.56 106 GLU A C 1
ATOM 819 O O . GLU A 1 106 ? 31.656 -9.569 -3.653 1.00 54.56 106 GLU A O 1
ATOM 824 N N . GLU A 1 107 ? 33.464 -10.908 -3.562 1.00 48.66 107 GLU A N 1
ATOM 825 C CA . GLU A 1 107 ? 33.023 -11.673 -2.411 1.00 48.66 107 GLU A CA 1
ATOM 826 C C . GLU A 1 107 ? 32.802 -10.667 -1.285 1.00 48.66 107 GLU A C 1
ATOM 828 O O . GLU A 1 107 ? 33.751 -10.069 -0.766 1.00 48.66 107 GLU A O 1
ATOM 833 N N . CYS A 1 108 ? 31.529 -10.419 -0.956 1.00 48.88 108 CYS A N 1
ATOM 834 C CA . CYS A 1 108 ? 31.163 -9.595 0.178 1.00 48.88 108 CYS A CA 1
ATOM 835 C C . CYS A 1 108 ? 31.896 -10.187 1.372 1.00 48.88 108 CYS A C 1
ATOM 837 O O . CYS A 1 108 ? 31.511 -11.237 1.891 1.00 48.88 108 CYS A O 1
ATOM 839 N N . SER A 1 109 ? 32.972 -9.520 1.785 1.00 50.31 109 SER A N 1
ATOM 840 C CA . SER A 1 109 ? 33.742 -9.877 2.959 1.00 50.31 109 SER A CA 1
ATOM 841 C C . SER A 1 109 ? 32.836 -9.589 4.141 1.00 50.31 109 SER A C 1
ATOM 843 O O . SER A 1 109 ? 32.922 -8.529 4.761 1.00 50.31 109 SER A O 1
ATOM 845 N N . ARG A 1 110 ? 31.905 -10.510 4.416 1.00 48.25 110 ARG A N 1
ATOM 846 C CA . ARG A 1 110 ? 31.084 -10.510 5.613 1.00 48.25 110 ARG A CA 1
ATOM 847 C C . ARG A 1 110 ? 32.078 -10.611 6.753 1.00 48.25 110 ARG A C 1
ATOM 849 O O . ARG A 1 110 ? 32.451 -11.702 7.187 1.00 48.25 110 ARG A O 1
ATOM 856 N N . LYS A 1 111 ? 32.510 -9.458 7.270 1.00 54.25 111 LYS A N 1
ATOM 857 C CA . LYS A 1 111 ? 32.871 -9.366 8.677 1.00 54.25 111 LYS A CA 1
ATOM 858 C C . LYS A 1 111 ? 31.709 -10.039 9.381 1.00 54.25 111 LYS A C 1
ATOM 860 O O . LYS A 1 111 ? 30.568 -9.628 9.191 1.00 54.25 111 LYS A O 1
ATOM 865 N N . LYS A 1 112 ? 31.996 -11.154 10.052 1.00 51.47 112 LYS A N 1
ATOM 866 C CA . LYS A 1 112 ? 31.013 -11.930 10.800 1.00 51.47 112 LYS A CA 1
ATOM 867 C C . LYS A 1 112 ? 30.454 -11.016 11.888 1.00 51.47 112 LYS A C 1
ATOM 869 O O . LYS A 1 112 ? 30.960 -11.026 13.006 1.00 51.47 112 LYS A O 1
ATOM 874 N N . LEU A 1 113 ? 29.469 -10.194 11.538 1.00 52.53 113 LEU A N 1
ATOM 875 C CA . LEU A 1 113 ? 28.613 -9.526 12.493 1.00 52.53 113 LEU A CA 1
ATOM 876 C C . LEU A 1 113 ? 27.935 -10.663 13.235 1.00 52.53 113 LEU A C 1
ATOM 878 O O . LEU A 1 113 ? 27.273 -11.522 12.643 1.00 52.53 113 LEU A O 1
ATOM 882 N N . LYS A 1 114 ? 28.244 -10.762 14.524 1.00 54.19 114 LYS A N 1
ATOM 883 C CA . LYS A 1 114 ? 27.551 -11.708 15.379 1.00 54.19 114 LYS A CA 1
ATOM 884 C C . LYS A 1 114 ? 26.099 -11.244 15.407 1.00 54.19 114 LYS A C 1
ATOM 886 O O . LYS A 1 114 ? 25.833 -10.050 15.410 1.00 54.19 114 LYS A O 1
ATOM 891 N N . SER A 1 115 ? 25.172 -12.192 15.458 1.00 53.59 115 SER A N 1
ATOM 892 C CA . SER A 1 115 ? 23.715 -11.973 15.478 1.00 53.59 115 SER A CA 1
ATOM 893 C C . SER A 1 115 ? 23.203 -10.938 16.503 1.00 53.59 115 SER A C 1
ATOM 895 O O . SER A 1 115 ? 22.029 -10.595 16.456 1.00 53.59 115 SER A O 1
ATOM 897 N N . ASN A 1 116 ? 24.046 -10.466 17.426 1.00 56.03 116 ASN A N 1
ATOM 898 C CA . ASN A 1 116 ? 23.719 -9.475 18.449 1.00 56.03 116 ASN A CA 1
ATOM 899 C C . ASN A 1 116 ? 24.093 -8.027 18.090 1.00 56.03 116 ASN A C 1
ATOM 901 O O . ASN A 1 116 ? 23.785 -7.142 18.879 1.00 56.03 116 ASN A O 1
ATOM 905 N N . ASP A 1 117 ? 24.728 -7.780 16.942 1.00 56.84 117 ASP A N 1
ATOM 906 C CA . ASP A 1 117 ? 25.154 -6.437 16.519 1.00 56.84 117 ASP A CA 1
ATOM 907 C C . ASP A 1 117 ? 24.199 -5.825 15.473 1.00 56.84 117 ASP A C 1
ATOM 909 O O . ASP A 1 117 ? 24.585 -4.932 14.726 1.00 56.84 117 ASP A O 1
ATOM 913 N N . TYR A 1 118 ? 22.960 -6.324 15.365 1.00 55.69 118 TYR A N 1
ATOM 914 C CA . TYR A 1 118 ? 21.950 -5.707 14.501 1.00 55.69 118 TYR A CA 1
ATOM 915 C C . TYR A 1 118 ? 21.497 -4.385 15.130 1.00 55.69 118 TYR A C 1
ATOM 917 O O . TYR A 1 118 ? 20.675 -4.383 16.047 1.00 55.69 118 TYR A O 1
ATOM 925 N N . ASP A 1 119 ? 22.057 -3.274 14.651 1.00 65.25 119 ASP A N 1
ATOM 926 C CA . ASP A 1 119 ? 21.557 -1.930 14.929 1.00 65.25 119 ASP A CA 1
ATOM 927 C C . ASP A 1 119 ? 20.601 -1.513 13.795 1.00 65.25 119 ASP A C 1
ATOM 929 O O . ASP A 1 119 ? 21.049 -1.276 12.669 1.00 65.25 119 ASP A O 1
ATOM 933 N N . PRO A 1 120 ? 19.284 -1.409 14.053 1.00 59.59 120 PRO A N 1
ATOM 934 C CA . PRO A 1 120 ? 18.312 -0.945 13.065 1.00 59.59 120 PRO A CA 1
ATOM 935 C C . PRO A 1 120 ? 18.651 0.437 12.481 1.00 59.59 120 PRO A C 1
ATOM 937 O O . PRO A 1 120 ? 18.249 0.743 11.360 1.00 59.59 120 PRO A O 1
ATOM 940 N N . ASN A 1 121 ? 19.417 1.261 13.209 1.00 57.47 121 ASN A N 1
ATOM 941 C CA . ASN A 1 121 ? 19.810 2.595 12.756 1.00 57.47 121 ASN A CA 1
ATOM 942 C C . ASN A 1 121 ? 20.906 2.565 11.676 1.00 57.47 121 ASN A C 1
ATOM 944 O O . ASN A 1 121 ? 21.013 3.513 10.899 1.00 57.47 121 ASN A O 1
ATOM 948 N N . GLU A 1 122 ? 21.705 1.493 11.576 1.00 56.50 122 GLU A N 1
ATOM 949 C CA . GLU A 1 122 ? 22.695 1.360 10.494 1.00 56.50 122 GLU A CA 1
ATOM 950 C C . GLU A 1 122 ? 22.014 1.154 9.132 1.00 56.50 122 GLU A C 1
ATOM 952 O O . GLU A 1 122 ? 22.516 1.626 8.107 1.00 56.50 122 GLU A O 1
ATOM 957 N N . LEU A 1 123 ? 20.847 0.497 9.120 1.00 52.38 123 LEU A N 1
ATOM 958 C CA . LEU A 1 123 ? 20.041 0.308 7.915 1.00 52.38 123 LEU A CA 1
ATOM 959 C C . LEU A 1 123 ? 19.436 1.642 7.447 1.00 52.38 123 LEU A C 1
ATOM 961 O O . LEU A 1 123 ? 19.578 2.000 6.277 1.00 52.38 123 LEU A O 1
ATOM 965 N N . GLU A 1 124 ? 18.862 2.424 8.371 1.00 53.62 124 GLU A N 1
ATOM 966 C CA . GLU A 1 124 ? 18.342 3.767 8.071 1.00 53.62 124 GLU A CA 1
ATOM 967 C C . GLU A 1 124 ? 19.441 4.701 7.538 1.00 53.62 124 GLU A C 1
ATOM 969 O O . GLU A 1 124 ? 19.219 5.442 6.577 1.00 53.62 124 GLU A O 1
ATOM 974 N N . GLU A 1 125 ? 20.654 4.655 8.101 1.00 52.50 125 GLU A N 1
ATOM 975 C CA . GLU A 1 125 ? 21.767 5.487 7.630 1.00 52.50 125 GLU A CA 1
ATOM 976 C C . GLU A 1 125 ? 22.250 5.076 6.223 1.00 52.50 125 GLU A C 1
ATOM 978 O O . GLU A 1 125 ? 22.663 5.924 5.420 1.00 52.50 125 GLU A O 1
ATOM 983 N N . TYR A 1 126 ? 22.190 3.782 5.893 1.00 51.75 126 TYR A N 1
ATOM 984 C CA . TYR A 1 126 ? 22.565 3.261 4.578 1.00 51.75 126 TYR A CA 1
ATOM 985 C C . TYR A 1 126 ? 21.534 3.623 3.498 1.00 51.75 126 TYR A C 1
ATOM 987 O O . TYR A 1 126 ? 21.901 4.120 2.426 1.00 51.75 126 TYR A O 1
ATOM 995 N N . GLU A 1 127 ? 20.245 3.457 3.795 1.00 50.69 127 GLU A N 1
ATOM 996 C CA . GLU A 1 127 ? 19.144 3.790 2.886 1.00 50.69 127 GLU A CA 1
ATOM 997 C C . GLU A 1 127 ? 19.072 5.301 2.609 1.00 50.69 127 GLU A C 1
ATOM 999 O O . GLU A 1 127 ? 18.940 5.732 1.456 1.00 50.69 127 GLU A O 1
ATOM 1004 N N . GLN A 1 128 ? 19.296 6.136 3.629 1.00 53.78 128 GLN A N 1
ATOM 1005 C CA . GLN A 1 128 ? 19.362 7.593 3.471 1.00 53.78 128 GLN A CA 1
ATOM 1006 C C . GLN A 1 128 ? 20.550 8.055 2.607 1.00 53.78 128 GLN A C 1
ATOM 1008 O O . GLN A 1 128 ? 20.455 9.070 1.904 1.00 53.78 128 GLN A O 1
ATOM 1013 N N . LYS A 1 129 ? 21.674 7.320 2.613 1.00 56.09 129 LYS A N 1
ATOM 1014 C CA . LYS A 1 129 ? 22.852 7.637 1.784 1.00 56.09 129 LYS A CA 1
ATOM 1015 C C . LYS A 1 129 ? 22.628 7.343 0.300 1.00 56.09 129 LYS A C 1
ATOM 1017 O O . LYS A 1 129 ? 23.190 8.059 -0.535 1.00 56.09 129 LYS A O 1
ATOM 1022 N N . GLN A 1 130 ? 21.809 6.347 -0.039 1.00 63.00 130 GLN A N 1
ATOM 1023 C CA . GLN A 1 130 ? 21.516 5.993 -1.433 1.00 63.00 130 GLN A CA 1
ATOM 1024 C C . GLN A 1 130 ? 20.312 6.741 -2.018 1.00 63.00 130 GLN A C 1
ATOM 1026 O O . GLN A 1 130 ? 20.232 6.915 -3.237 1.00 63.00 130 GLN A O 1
ATOM 1031 N N . PHE A 1 131 ? 19.414 7.264 -1.180 1.00 79.69 131 PHE A N 1
ATOM 1032 C CA . PHE A 1 131 ? 18.251 8.004 -1.656 1.00 79.69 131 PHE A CA 1
ATOM 1033 C C . PHE A 1 131 ? 18.629 9.342 -2.332 1.00 79.69 131 PHE A C 1
ATOM 1035 O O . PHE A 1 131 ? 19.297 10.228 -1.770 1.00 79.69 131 PHE A O 1
ATOM 1042 N N . VAL A 1 132 ? 18.169 9.514 -3.577 1.00 84.12 132 VAL A N 1
ATOM 1043 C CA . VAL A 1 132 ? 18.271 10.762 -4.349 1.00 84.12 132 VAL A CA 1
ATOM 1044 C C . VAL A 1 132 ? 16.863 11.339 -4.533 1.00 84.12 132 VAL A C 1
ATOM 1046 O O . VAL A 1 132 ? 16.099 10.794 -5.330 1.00 84.12 132 VAL A O 1
ATOM 1049 N N . PRO A 1 133 ? 16.514 12.445 -3.848 1.00 89.50 133 PRO A N 1
ATOM 1050 C CA . PRO A 1 133 ? 15.188 13.053 -3.951 1.00 89.50 133 PRO A CA 1
ATOM 1051 C C . PRO A 1 133 ? 14.830 13.478 -5.383 1.00 89.50 133 PRO A C 1
ATOM 1053 O O . PRO A 1 133 ? 15.699 13.928 -6.132 1.00 89.50 133 PRO A O 1
ATOM 1056 N N . LEU A 1 134 ? 13.544 13.426 -5.747 1.00 89.62 134 LEU A N 1
ATOM 1057 C CA . LEU A 1 134 ? 13.058 13.839 -7.073 1.00 89.62 134 LEU A CA 1
ATOM 1058 C C . LEU A 1 134 ? 13.457 15.281 -7.425 1.00 89.62 134 LEU A C 1
ATOM 1060 O O . LEU A 1 134 ? 13.932 15.546 -8.528 1.00 89.62 134 LEU A O 1
ATOM 1064 N N . GLU A 1 135 ? 13.358 16.204 -6.466 1.00 91.31 135 GLU A N 1
ATOM 1065 C CA . GLU A 1 135 ? 13.762 17.603 -6.651 1.00 91.31 135 GLU A CA 1
ATOM 1066 C C . GLU A 1 135 ? 15.247 17.731 -7.039 1.00 91.31 135 GLU A C 1
ATOM 1068 O O . GLU A 1 135 ? 15.626 18.574 -7.856 1.00 91.31 135 GLU A O 1
ATOM 1073 N N . TYR A 1 136 ? 16.098 16.858 -6.496 1.00 93.00 136 TYR A N 1
ATOM 10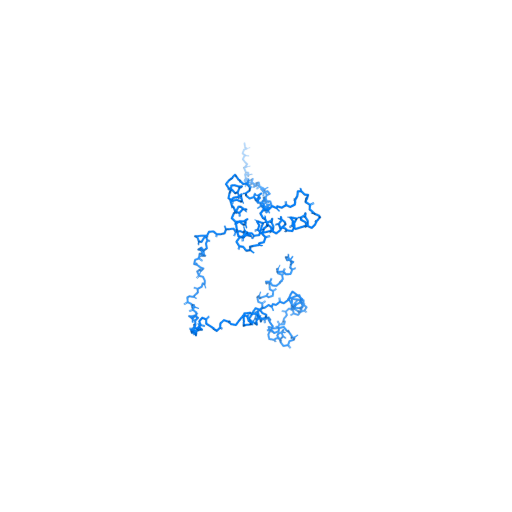74 C CA . TYR A 1 136 ? 17.510 16.806 -6.855 1.00 93.00 136 TYR A CA 1
ATOM 1075 C C . TYR A 1 136 ? 17.700 16.347 -8.303 1.00 93.00 136 TYR A C 1
ATOM 1077 O O . TYR A 1 136 ? 18.462 16.967 -9.049 1.00 93.00 136 TYR A O 1
ATOM 1085 N N . LYS A 1 137 ? 16.990 15.285 -8.707 1.00 93.31 137 LYS A N 1
ATOM 1086 C CA . LYS A 1 137 ? 17.023 14.752 -10.077 1.00 93.31 137 LYS A CA 1
ATOM 1087 C C . LYS A 1 137 ? 16.581 15.817 -11.082 1.00 93.31 137 LYS A C 1
ATOM 1089 O O . LYS A 1 137 ? 17.295 16.061 -12.052 1.00 93.31 137 LYS A O 1
ATOM 1094 N N . LEU A 1 138 ? 15.477 16.515 -10.798 1.00 93.00 138 LEU A N 1
ATOM 1095 C CA . LEU A 1 138 ? 14.955 17.623 -11.606 1.00 93.00 138 LEU A CA 1
ATOM 1096 C C . LEU A 1 138 ? 15.994 18.733 -11.800 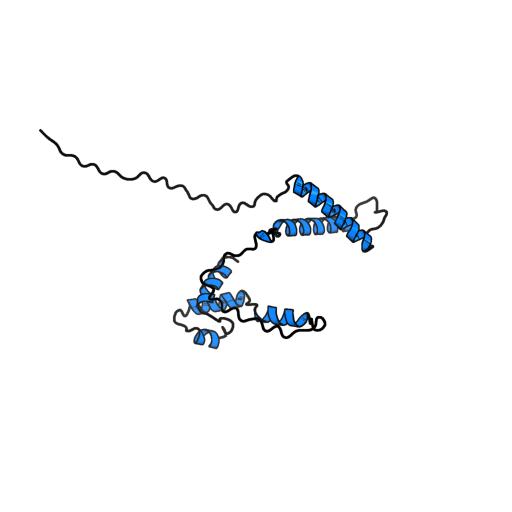1.00 93.00 138 LEU A C 1
ATOM 1098 O O . LEU A 1 138 ? 16.284 19.115 -12.933 1.00 93.00 138 LEU A O 1
ATOM 1102 N N . LYS A 1 139 ? 16.608 19.216 -10.711 1.00 94.75 139 LYS A N 1
ATOM 1103 C CA . LYS A 1 139 ? 17.636 20.270 -10.777 1.00 94.75 139 LYS A CA 1
ATOM 1104 C C . LYS A 1 139 ? 18.870 19.826 -11.565 1.00 94.75 139 LYS A C 1
ATOM 1106 O O . LYS A 1 139 ? 19.415 20.611 -12.337 1.00 94.75 139 LYS A O 1
ATOM 1111 N N . ALA A 1 140 ? 19.306 18.580 -11.387 1.00 93.38 140 ALA A N 1
ATOM 1112 C CA . ALA A 1 140 ? 20.469 18.038 -12.085 1.00 93.38 140 ALA A CA 1
ATOM 1113 C C . ALA A 1 140 ? 20.227 17.871 -13.591 1.00 93.38 140 ALA A C 1
ATOM 1115 O O . ALA A 1 140 ? 21.098 18.215 -14.390 1.00 93.38 140 ALA A O 1
ATOM 1116 N N . VAL A 1 141 ? 19.046 17.376 -13.974 1.00 93.62 141 VAL A N 1
ATOM 1117 C CA . VAL A 1 141 ? 18.630 17.240 -15.376 1.00 93.62 141 VAL A CA 1
ATOM 1118 C C . VAL A 1 141 ? 18.495 18.615 -16.027 1.00 93.62 141 VAL A C 1
ATOM 1120 O O . VAL A 1 141 ? 19.132 18.852 -17.048 1.00 93.62 141 VAL A O 1
ATOM 1123 N N . ALA A 1 142 ? 17.788 19.554 -15.393 1.00 94.81 142 ALA A N 1
ATOM 1124 C CA . ALA A 1 142 ? 17.634 20.914 -15.911 1.00 94.81 142 ALA A CA 1
ATOM 1125 C C . ALA A 1 142 ? 18.986 21.622 -16.103 1.00 94.81 142 ALA A C 1
ATOM 1127 O O . ALA A 1 142 ? 19.208 22.297 -17.108 1.00 94.81 142 ALA A O 1
ATOM 1128 N N . PHE A 1 143 ? 19.927 21.433 -15.170 1.00 93.81 143 PHE A N 1
ATOM 1129 C CA . PHE A 1 143 ? 21.280 21.966 -15.311 1.00 93.81 143 PHE A CA 1
ATOM 1130 C C . PHE A 1 143 ? 22.033 21.336 -16.491 1.00 93.81 143 PHE A C 1
ATOM 1132 O O . PHE A 1 143 ? 22.727 22.042 -17.223 1.00 93.81 143 PHE A O 1
ATOM 1139 N N . ALA A 1 144 ? 21.917 20.019 -16.680 1.00 92.44 144 ALA A N 1
ATOM 1140 C CA . ALA A 1 144 ? 22.547 19.324 -17.799 1.00 92.44 144 ALA A CA 1
ATOM 1141 C C . ALA A 1 144 ? 21.972 19.767 -19.152 1.00 92.44 144 ALA A C 1
ATOM 1143 O O . ALA A 1 144 ? 22.731 19.931 -20.104 1.00 92.44 144 ALA A O 1
ATOM 1144 N N . ASP A 1 145 ? 20.661 20.001 -19.221 1.00 91.56 145 ASP A N 1
ATOM 1145 C CA . ASP A 1 145 ? 19.977 20.454 -20.435 1.00 91.56 145 ASP A CA 1
ATOM 1146 C C . ASP A 1 145 ? 20.355 21.903 -20.789 1.00 91.56 145 ASP A C 1
ATOM 1148 O O . ASP A 1 145 ? 20.596 22.216 -21.953 1.00 91.56 145 ASP A O 1
ATOM 1152 N N . ALA A 1 146 ? 20.508 22.775 -19.786 1.00 93.56 146 ALA A N 1
ATOM 1153 C CA . ALA A 1 146 ? 20.994 24.144 -19.977 1.00 93.56 146 ALA A CA 1
ATOM 1154 C C . ALA A 1 146 ? 22.495 24.219 -20.333 1.00 93.56 146 ALA A C 1
ATOM 1156 O O . ALA A 1 146 ? 22.959 25.206 -20.911 1.00 93.56 146 ALA A O 1
ATOM 1157 N N . HIS A 1 147 ? 23.272 23.189 -19.986 1.00 91.56 147 HIS A N 1
ATOM 1158 C CA . HIS A 1 147 ? 24.719 23.136 -20.197 1.00 91.56 147 HIS A CA 1
ATOM 1159 C C . HIS A 1 147 ? 25.163 21.784 -20.790 1.00 91.56 147 HIS A C 1
ATOM 1161 O O . HIS A 1 147 ? 25.879 21.029 -20.124 1.00 91.56 147 HIS A O 1
ATOM 1167 N N . PRO A 1 148 ? 24.832 21.482 -22.060 1.00 88.25 148 PRO A N 1
ATOM 1168 C CA . PRO A 1 148 ? 25.051 20.158 -22.659 1.00 88.25 148 PRO A CA 1
ATOM 1169 C C . PRO A 1 148 ? 26.528 19.723 -22.693 1.00 88.25 148 PRO A C 1
ATOM 1171 O O . PRO A 1 148 ? 26.845 18.535 -22.610 1.00 88.25 148 PRO A O 1
ATOM 1174 N N . ASN A 1 149 ? 27.453 20.687 -22.724 1.00 90.12 149 ASN A N 1
ATOM 1175 C CA . ASN A 1 149 ? 28.898 20.441 -22.720 1.00 90.12 149 ASN A CA 1
ATOM 1176 C C . ASN A 1 149 ? 29.505 20.325 -21.309 1.00 90.12 149 ASN A C 1
ATOM 1178 O O . ASN A 1 149 ? 30.709 20.100 -21.177 1.00 90.12 149 ASN A O 1
ATOM 1182 N N . ALA A 1 150 ? 28.716 20.477 -20.239 1.00 86.94 150 ALA A N 1
ATOM 1183 C CA . ALA A 1 150 ? 29.223 20.368 -18.876 1.00 86.94 150 ALA A CA 1
ATOM 1184 C C . ALA A 1 150 ? 29.782 18.961 -18.624 1.00 86.94 150 ALA A C 1
ATOM 1186 O O . ALA A 1 150 ? 29.135 17.946 -18.894 1.00 86.94 150 ALA A O 1
ATOM 1187 N N . SER A 1 151 ? 31.006 18.882 -18.104 1.00 90.56 151 SER A N 1
ATOM 1188 C CA . SER A 1 151 ? 31.591 17.606 -17.690 1.00 90.56 151 SER A CA 1
ATOM 1189 C C . SER A 1 151 ? 30.945 17.116 -16.389 1.00 90.56 151 SER A C 1
ATOM 1191 O O . SER A 1 151 ? 30.428 17.914 -15.605 1.00 90.56 151 SER A O 1
ATOM 1193 N N . LEU A 1 152 ? 31.020 15.809 -16.120 1.00 89.50 152 LEU A N 1
ATOM 1194 C CA . LEU A 1 152 ? 30.548 15.241 -14.852 1.00 89.50 152 LEU A CA 1
ATOM 1195 C C . LEU A 1 152 ? 31.207 15.937 -13.649 1.00 89.50 152 LEU A C 1
ATOM 1197 O O . LEU A 1 152 ? 30.525 16.338 -12.712 1.00 89.50 152 LEU A O 1
ATOM 1201 N N . LYS A 1 153 ? 32.524 16.161 -13.730 1.00 90.12 153 LYS A N 1
ATOM 1202 C CA . LYS A 1 153 ? 33.305 16.871 -12.711 1.00 90.12 153 LYS A CA 1
ATOM 1203 C C . LYS A 1 153 ? 32.779 18.290 -12.478 1.00 90.12 153 LYS A C 1
ATOM 1205 O O . LYS A 1 153 ? 32.639 18.720 -11.337 1.00 90.12 153 LYS A O 1
ATOM 1210 N N . THR A 1 154 ? 32.442 19.006 -13.553 1.00 90.38 154 THR A N 1
ATOM 1211 C CA . THR A 1 154 ? 31.853 20.351 -13.477 1.00 90.38 154 THR A CA 1
ATOM 1212 C C . THR A 1 154 ? 30.501 20.322 -12.771 1.00 90.38 154 THR A C 1
ATOM 1214 O O . THR A 1 154 ? 30.261 21.136 -11.883 1.00 90.38 154 THR A O 1
ATOM 1217 N N . MET A 1 155 ? 29.632 19.372 -13.112 1.00 90.69 155 MET A N 1
ATOM 1218 C CA . MET A 1 155 ? 28.329 19.232 -12.460 1.00 90.69 155 MET A CA 1
ATOM 1219 C C . MET A 1 155 ? 28.477 18.901 -10.970 1.00 90.69 155 MET A C 1
ATOM 1221 O O . MET A 1 155 ? 27.881 19.569 -10.127 1.00 90.69 155 MET A O 1
ATOM 1225 N N . GLN A 1 156 ? 29.330 17.935 -10.624 1.00 91.06 156 GLN A N 1
ATOM 1226 C CA . GLN A 1 156 ? 29.595 17.557 -9.234 1.00 91.06 156 GLN A CA 1
ATOM 1227 C C . GLN A 1 156 ? 30.118 18.742 -8.411 1.00 91.06 156 GLN A C 1
ATOM 1229 O O . GLN A 1 156 ? 29.632 18.980 -7.307 1.00 91.06 156 GLN A O 1
ATOM 1234 N N . SER A 1 157 ? 31.023 19.546 -8.982 1.00 89.88 157 SER A N 1
ATOM 1235 C CA . SER A 1 157 ? 31.543 20.763 -8.340 1.00 89.88 157 SER A CA 1
ATOM 1236 C C . SER A 1 157 ? 30.489 21.857 -8.114 1.00 89.88 157 SER A C 1
ATOM 1238 O O . SER A 1 157 ? 30.689 22.733 -7.280 1.00 89.88 157 SER A O 1
ATOM 1240 N N . ARG A 1 158 ? 29.356 21.804 -8.827 1.00 87.69 158 ARG A N 1
ATOM 1241 C CA . ARG A 1 158 ? 28.247 22.769 -8.737 1.00 87.69 158 ARG A CA 1
ATOM 1242 C C . ARG A 1 158 ? 27.070 22.276 -7.890 1.00 87.69 158 ARG A C 1
ATOM 1244 O O . ARG A 1 158 ? 25.971 22.806 -7.999 1.00 87.69 158 ARG A O 1
ATOM 1251 N N . GLY A 1 159 ? 27.300 21.274 -7.043 1.00 87.12 159 GLY A N 1
ATOM 1252 C CA . GLY A 1 159 ? 26.298 20.751 -6.109 1.00 87.12 159 GLY A CA 1
ATOM 1253 C C . GLY A 1 159 ? 25.646 19.441 -6.553 1.00 87.12 159 GLY A C 1
ATOM 1254 O O . GLY A 1 159 ? 24.858 18.862 -5.804 1.00 87.12 159 GLY A O 1
ATOM 1255 N N . PHE A 1 160 ? 26.025 18.897 -7.714 1.00 91.06 160 PHE A N 1
ATOM 1256 C CA . PHE A 1 160 ? 25.506 17.615 -8.197 1.00 91.06 160 PHE A CA 1
ATOM 1257 C C . PHE A 1 160 ? 26.372 16.410 -7.772 1.00 91.06 160 PHE A C 1
ATOM 1259 O O . PHE A 1 160 ? 26.602 15.493 -8.553 1.00 91.06 160 PHE A O 1
ATOM 1266 N N . ALA A 1 161 ? 26.885 16.398 -6.533 1.00 87.00 161 ALA A N 1
ATOM 1267 C CA . ALA A 1 161 ? 27.806 15.367 -6.028 1.00 87.00 161 ALA A CA 1
ATOM 1268 C C . ALA A 1 161 ? 27.225 13.933 -5.978 1.00 87.00 161 ALA A C 1
ATOM 1270 O O . ALA A 1 161 ? 27.980 12.956 -6.018 1.00 87.00 161 ALA A O 1
ATO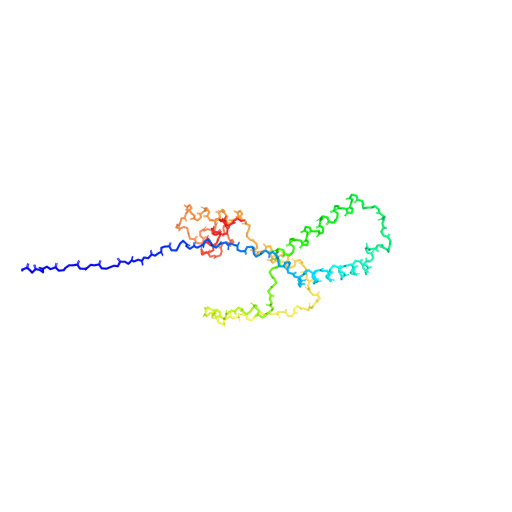M 1271 N N . LYS A 1 162 ? 25.892 13.795 -5.908 1.00 85.81 162 LYS A N 1
ATOM 1272 C CA . LYS A 1 162 ? 25.193 12.500 -5.962 1.00 85.81 162 LYS A CA 1
ATOM 1273 C C . LYS A 1 162 ? 25.098 11.943 -7.391 1.00 85.81 162 LYS A C 1
ATOM 1275 O O . LYS A 1 162 ? 24.827 10.760 -7.556 1.00 85.81 162 LYS A O 1
ATOM 1280 N N . LEU A 1 163 ? 25.362 12.748 -8.426 1.00 87.06 163 LEU A N 1
ATOM 1281 C CA . LEU A 1 163 ? 25.439 12.272 -9.809 1.00 87.06 163 LEU A CA 1
ATOM 1282 C C . LEU A 1 163 ? 26.785 11.566 -10.037 1.00 87.06 163 LEU A C 1
ATOM 1284 O O . LEU A 1 163 ? 27.814 12.225 -10.183 1.00 87.06 163 LEU A O 1
ATOM 1288 N N . LYS A 1 164 ? 26.791 10.229 -10.052 1.00 87.44 164 LYS A N 1
ATOM 1289 C CA . LYS A 1 164 ? 28.017 9.423 -10.219 1.00 87.44 164 LYS A CA 1
ATOM 1290 C C . LYS A 1 164 ? 28.412 9.196 -11.676 1.00 87.44 164 LYS A C 1
ATOM 1292 O O . LYS A 1 164 ? 29.601 9.167 -11.968 1.00 87.44 164 LYS A O 1
ATOM 1297 N N . HIS A 1 165 ? 27.444 9.109 -12.589 1.00 88.44 165 HIS A N 1
ATOM 1298 C CA . HIS A 1 165 ? 27.688 8.885 -14.016 1.00 88.44 165 HIS A CA 1
ATOM 1299 C C . HIS A 1 165 ? 26.808 9.799 -14.873 1.00 88.44 165 HIS A C 1
ATOM 1301 O O . HIS A 1 165 ? 25.692 10.141 -14.492 1.00 88.44 165 HIS A O 1
ATOM 1307 N N . LYS A 1 166 ? 27.283 10.182 -16.067 1.00 84.19 166 LYS A N 1
ATOM 1308 C CA . LYS A 1 166 ? 26.470 10.967 -17.018 1.00 84.19 166 LYS A CA 1
ATOM 1309 C C . LYS A 1 166 ? 25.266 10.184 -17.548 1.00 84.19 166 LYS A C 1
ATOM 1311 O O . LYS A 1 166 ? 24.224 10.779 -17.796 1.00 84.19 166 LYS A O 1
ATOM 1316 N N . THR A 1 167 ? 25.397 8.867 -17.688 1.00 87.06 167 THR A N 1
ATOM 1317 C CA . THR A 1 167 ? 24.318 7.964 -18.121 1.00 87.06 167 THR A CA 1
ATOM 1318 C C . THR A 1 167 ? 23.129 7.981 -17.157 1.00 87.06 167 THR A C 1
ATOM 1320 O O . THR A 1 167 ? 21.987 7.863 -17.592 1.00 87.06 167 THR A O 1
ATOM 1323 N N . THR A 1 168 ? 23.364 8.251 -15.868 1.00 89.25 168 THR A N 1
ATOM 1324 C CA . THR A 1 168 ? 22.315 8.402 -14.849 1.00 89.25 168 THR A CA 1
ATOM 1325 C C . THR A 1 168 ? 21.322 9.521 -15.186 1.00 89.25 168 THR A C 1
ATOM 1327 O O . THR A 1 168 ? 20.149 9.411 -14.846 1.00 89.25 168 THR A O 1
ATOM 1330 N N . LEU A 1 169 ? 21.737 10.561 -15.922 1.00 90.62 169 LEU A N 1
ATOM 1331 C CA . LEU A 1 169 ? 20.833 11.635 -16.352 1.00 90.62 169 LEU A CA 1
ATOM 1332 C C . LEU A 1 169 ? 19.753 11.141 -17.321 1.00 90.62 169 LEU A C 1
ATOM 1334 O O . LEU A 1 169 ? 18.641 11.657 -17.300 1.00 90.62 169 LEU A O 1
ATOM 1338 N N . ALA A 1 170 ? 20.055 10.158 -18.176 1.00 88.94 170 ALA A N 1
ATOM 1339 C CA . ALA A 1 170 ? 19.058 9.578 -19.078 1.00 88.94 170 ALA A CA 1
ATOM 1340 C C . ALA A 1 170 ? 17.987 8.814 -18.289 1.00 88.94 170 ALA A C 1
ATOM 1342 O O . ALA A 1 170 ? 16.797 8.998 -18.529 1.00 88.94 170 ALA A O 1
ATOM 1343 N N . ARG A 1 171 ? 18.417 8.042 -17.285 1.00 90.19 171 ARG A N 1
ATOM 1344 C CA . ARG A 1 171 ? 17.519 7.341 -16.363 1.00 90.19 171 ARG A CA 1
ATOM 1345 C C . ARG A 1 171 ? 16.643 8.318 -15.577 1.00 90.19 171 ARG A C 1
ATOM 1347 O O . ARG A 1 171 ? 15.430 8.169 -15.563 1.00 90.19 171 ARG A O 1
ATOM 1354 N N . TRP A 1 172 ? 17.231 9.370 -15.004 1.00 93.00 172 TRP A N 1
ATOM 1355 C CA . TRP A 1 172 ? 16.472 10.380 -14.259 1.00 93.00 172 TRP A CA 1
ATOM 1356 C C . TRP A 1 172 ? 15.447 11.116 -15.123 1.00 93.00 172 TRP A C 1
ATOM 1358 O O . TRP A 1 172 ? 14.364 11.405 -14.631 1.00 93.00 172 TRP A O 1
ATOM 1368 N N . ARG A 1 173 ? 15.734 11.377 -16.407 1.00 92.06 173 ARG A N 1
ATOM 1369 C CA . ARG A 1 173 ? 14.736 11.940 -17.336 1.00 92.06 173 ARG A CA 1
ATOM 1370 C C . ARG A 1 173 ? 13.521 11.024 -17.497 1.00 92.06 173 ARG A C 1
ATOM 1372 O O . ARG A 1 173 ? 12.399 11.514 -17.476 1.00 92.06 173 ARG A O 1
ATOM 1379 N N . GLN A 1 174 ? 13.744 9.716 -17.627 1.00 90.88 174 GLN A N 1
ATOM 1380 C CA . GLN A 1 174 ? 12.660 8.736 -17.738 1.00 90.88 174 GLN A CA 1
ATOM 1381 C C . GLN A 1 174 ? 11.851 8.627 -16.444 1.00 90.88 174 GLN A C 1
ATOM 1383 O O . GLN A 1 174 ? 10.629 8.581 -16.502 1.00 90.88 174 GLN A O 1
ATOM 1388 N N . GLU A 1 175 ? 12.518 8.614 -15.288 1.00 87.62 175 GLU A N 1
ATOM 1389 C CA . GLU A 1 175 ? 11.853 8.596 -13.979 1.00 87.62 175 GLU A CA 1
ATOM 1390 C C . GLU A 1 175 ? 10.975 9.841 -13.793 1.00 87.62 175 GLU A C 1
ATOM 1392 O O . GLU A 1 175 ? 9.790 9.709 -13.527 1.00 87.62 175 GLU A O 1
ATOM 1397 N N . ILE A 1 176 ? 11.508 11.041 -14.056 1.00 90.00 176 ILE A N 1
ATOM 1398 C CA . ILE A 1 176 ? 10.751 12.304 -13.965 1.00 90.00 176 ILE A CA 1
ATOM 1399 C C . ILE A 1 176 ? 9.517 12.301 -14.880 1.00 90.00 176 ILE A C 1
ATOM 1401 O O . ILE A 1 176 ? 8.490 12.874 -14.526 1.00 90.00 176 ILE A O 1
ATOM 1405 N N . GLN A 1 177 ? 9.612 11.687 -16.062 1.00 88.12 177 GLN A N 1
ATOM 1406 C CA . GLN A 1 177 ? 8.495 11.608 -17.002 1.00 88.12 177 GLN A CA 1
ATOM 1407 C C . GLN A 1 177 ? 7.405 10.624 -16.551 1.00 88.12 177 GLN A C 1
ATOM 1409 O O . GLN A 1 177 ? 6.244 10.812 -16.909 1.00 88.12 177 GLN A O 1
ATOM 1414 N N . LYS A 1 178 ? 7.770 9.582 -15.796 1.00 83.00 178 LYS A N 1
ATOM 1415 C CA . LYS A 1 178 ? 6.839 8.566 -15.288 1.00 83.00 178 LYS A CA 1
ATOM 1416 C C . LYS A 1 178 ? 6.091 9.005 -14.021 1.00 83.00 178 LYS A C 1
ATOM 1418 O O . LYS A 1 178 ? 5.034 8.440 -13.759 1.00 83.00 178 LYS A O 1
ATOM 1423 N N . GLY A 1 179 ? 6.583 10.026 -13.314 1.00 68.75 179 GLY A N 1
ATOM 1424 C CA . GLY A 1 179 ? 5.999 10.548 -12.070 1.00 68.75 179 GLY A CA 1
ATOM 1425 C C . GLY A 1 179 ? 6.620 9.921 -10.834 1.00 68.75 179 GLY A C 1
ATOM 1426 O O . GLY A 1 179 ? 5.888 9.824 -9.829 1.00 68.75 179 GLY A O 1
#

Secondary structure (DSSP, 8-state):
-------------------------------HHHHHHHHHHHHHHHHHHHHTT-S-SS--SS--HHHHHHHHHHHHHHHHHHHH-----GGGG-----TT--S-----------TT---HHHHHHHHHHH---HHHHHHHHHHHHH-TT--HHHHHHTT-TT---STHHHHHHHHHHH-

Foldseek 3Di:
DDDDDDDDDDDDDPPPPPDPPPPCPVPQCPDVVCVVVVVVVVVVVVVVCVVVVNDDPDDDPDQDPVNVVVVVVVVVVVVVCSSPDPPQDPVNPPDDPPPPPPPPPPPPPPPPPDPPPDDVVVVVVVVVVLDDDLVLLVVLLVVCVVPVPQDPVNSCVVVNVSCPDPVVNVVSVVVNVVD